Protein AF-A0A1B2JBY9-F1 (afdb_monomer_lite)

Organism: Komagataella pastoris (NCBI:txid4922)

Foldseek 3Di:
DQVVCVVANPVRPDRDDDDVVVVVVVVVVVVVVVVLVVVLVVVCLVVVVDDNPVVVVVLLLLCLVCQLVLEHSLHDFPDDQVVLVVLCVVAPVCSVCCVPPNDHRPTRHDPPLDQSVVSVDDDPPNVVVPGDGDPNVSRPPDDNVVNVVSVPDD

Structure (mmCIF, N/CA/C/O backbone):
data_AF-A0A1B2JBY9-F1
#
_entry.id   AF-A0A1B2JBY9-F1
#
loop_
_atom_site.group_PDB
_atom_site.id
_atom_site.type_symbol
_atom_site.label_atom_id
_atom_site.label_alt_id
_atom_site.label_comp_id
_atom_site.label_asym_id
_atom_site.label_entity_id
_atom_site.label_seq_id
_atom_site.pdbx_PDB_ins_code
_atom_site.Cartn_x
_atom_site.Cartn_y
_atom_site.Cartn_z
_atom_site.occupancy
_atom_site.B_iso_or_equiv
_atom_site.auth_seq_id
_atom_site.auth_comp_id
_atom_site.auth_asym_id
_atom_site.auth_atom_id
_atom_site.pdbx_PDB_model_num
ATOM 1 N N . MET A 1 1 ? 16.313 -6.759 -23.785 1.00 86.62 1 MET A N 1
ATOM 2 C CA . MET A 1 1 ? 17.347 -6.005 -24.533 1.00 86.62 1 MET A CA 1
ATOM 3 C C . MET A 1 1 ? 18.430 -6.914 -25.094 1.00 86.62 1 MET A C 1
ATOM 5 O O . MET A 1 1 ? 18.435 -7.102 -26.295 1.00 86.62 1 MET A O 1
ATOM 9 N N . VAL A 1 2 ? 19.283 -7.544 -24.274 1.00 92.94 2 VAL A N 1
ATOM 10 C CA . VAL A 1 2 ? 20.353 -8.442 -24.776 1.00 92.94 2 VAL A CA 1
ATOM 11 C C . VAL A 1 2 ? 19.809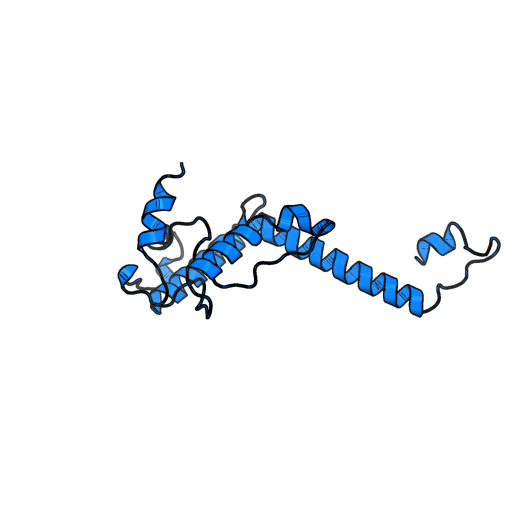 -9.606 -25.610 1.00 92.94 2 VAL A C 1
ATOM 13 O O . VAL A 1 2 ? 20.371 -9.921 -26.650 1.00 92.94 2 VAL A O 1
ATOM 16 N N . LEU A 1 3 ? 18.709 -10.230 -25.170 1.00 92.88 3 LEU A N 1
ATOM 17 C CA . LEU A 1 3 ? 18.065 -11.308 -25.925 1.00 92.88 3 LEU A CA 1
ATOM 18 C C . LEU A 1 3 ? 17.561 -10.826 -27.294 1.00 92.88 3 LEU A C 1
ATOM 20 O O . LEU A 1 3 ? 17.838 -11.474 -28.292 1.00 92.88 3 LEU A O 1
ATOM 24 N N . PHE A 1 4 ? 16.884 -9.675 -27.344 1.00 91.69 4 PHE A N 1
ATOM 25 C CA . PHE A 1 4 ? 16.401 -9.098 -28.603 1.00 91.69 4 PHE A CA 1
ATOM 26 C C . PHE A 1 4 ? 17.551 -8.781 -29.564 1.00 91.69 4 PHE A C 1
ATOM 28 O O . PHE A 1 4 ? 17.486 -9.179 -30.715 1.00 91.69 4 PHE A O 1
ATOM 35 N N . GLU A 1 5 ? 18.650 -8.209 -29.070 1.00 92.31 5 GLU A N 1
ATOM 36 C CA . GLU A 1 5 ? 19.852 -7.933 -29.874 1.00 92.31 5 GLU A CA 1
ATOM 37 C C . GLU A 1 5 ? 20.554 -9.208 -30.386 1.00 92.31 5 GLU A C 1
ATOM 39 O O . GLU A 1 5 ? 21.301 -9.157 -31.358 1.00 92.31 5 GLU A O 1
ATOM 44 N N . LYS A 1 6 ? 20.342 -10.366 -29.740 1.00 90.69 6 LYS A N 1
ATOM 45 C CA . LYS A 1 6 ? 20.824 -11.667 -30.239 1.00 90.69 6 LYS A CA 1
ATOM 46 C C . LYS A 1 6 ? 19.930 -12.249 -31.333 1.00 90.69 6 LYS A C 1
ATOM 48 O O . LYS A 1 6 ? 20.448 -12.943 -32.199 1.00 90.69 6 LYS A O 1
ATOM 53 N N . ILE A 1 7 ? 18.617 -12.027 -31.244 1.00 91.50 7 ILE A N 1
ATOM 54 C CA . ILE A 1 7 ? 17.638 -12.530 -32.218 1.00 91.50 7 ILE A CA 1
ATOM 55 C C . ILE A 1 7 ? 17.720 -11.703 -33.501 1.00 91.50 7 ILE A C 1
ATOM 57 O O . ILE A 1 7 ? 17.823 -12.262 -34.586 1.00 91.50 7 ILE A O 1
ATOM 61 N N . GLU A 1 8 ? 17.721 -10.381 -33.363 1.00 91.25 8 GLU A N 1
ATOM 62 C CA . GLU A 1 8 ? 17.771 -9.440 -34.474 1.00 91.25 8 GLU A CA 1
ATOM 63 C C . GLU A 1 8 ? 18.686 -8.269 -34.086 1.00 91.25 8 GLU A C 1
ATOM 65 O O . GLU A 1 8 ? 18.256 -7.337 -33.399 1.00 91.25 8 GLU A O 1
ATOM 70 N N . PRO A 1 9 ? 19.982 -8.325 -34.453 1.00 91.69 9 PRO A N 1
ATOM 71 C CA . PRO A 1 9 ? 20.914 -7.252 -34.140 1.00 91.69 9 PRO A CA 1
ATOM 72 C C . PRO A 1 9 ? 20.503 -5.958 -34.839 1.00 91.69 9 PRO A C 1
ATOM 74 O O . PRO A 1 9 ? 20.308 -5.943 -36.056 1.00 91.69 9 PRO A O 1
ATOM 77 N N . ALA A 1 10 ? 20.491 -4.834 -34.120 1.00 87.50 10 ALA A N 1
ATOM 78 C CA . ALA A 1 10 ? 20.081 -3.546 -34.693 1.00 87.50 10 ALA A CA 1
ATOM 79 C C . ALA A 1 10 ? 20.960 -3.080 -35.876 1.00 87.50 10 ALA A C 1
ATOM 81 O O . ALA A 1 10 ? 20.565 -2.215 -36.655 1.00 87.50 10 ALA A O 1
ATOM 82 N N . LYS A 1 11 ? 22.176 -3.632 -36.007 1.00 86.25 11 LYS A N 1
ATOM 83 C CA . LYS A 1 11 ? 23.118 -3.365 -37.111 1.00 86.25 11 LYS A CA 1
ATOM 84 C C . LYS A 1 11 ? 23.193 -4.493 -38.153 1.00 86.25 11 LYS A C 1
ATOM 86 O O . LYS A 1 11 ? 24.159 -4.551 -38.910 1.00 86.25 11 LYS A O 1
ATOM 91 N N . GLY A 1 12 ? 22.215 -5.397 -38.175 1.00 76.75 12 GLY A N 1
ATOM 92 C CA . GLY A 1 12 ? 21.982 -6.381 -39.238 1.00 76.75 12 GLY A CA 1
ATOM 93 C C . GLY A 1 12 ? 22.884 -7.618 -39.244 1.00 76.75 12 GLY A C 1
ATOM 94 O O . GLY A 1 12 ? 22.421 -8.686 -39.620 1.00 76.75 12 GLY A O 1
ATOM 95 N N . ASN A 1 13 ? 24.147 -7.515 -38.817 1.00 76.06 13 ASN A N 1
ATOM 96 C CA . ASN A 1 13 ? 25.127 -8.559 -39.160 1.00 76.06 13 ASN A CA 1
ATOM 97 C C . ASN A 1 13 ? 25.772 -9.260 -37.952 1.00 76.06 13 ASN A C 1
ATOM 99 O O . ASN A 1 13 ? 26.185 -10.410 -38.065 1.00 76.06 13 ASN A O 1
ATOM 103 N N . THR A 1 14 ? 25.891 -8.593 -36.798 1.00 85.19 14 THR A N 1
ATOM 104 C CA . THR A 1 14 ? 26.610 -9.135 -35.628 1.00 85.19 14 THR A CA 1
ATOM 105 C C . THR A 1 14 ? 26.035 -8.615 -34.318 1.00 85.19 14 THR A C 1
ATOM 107 O O . THR A 1 14 ? 25.831 -7.407 -34.183 1.00 85.19 14 THR A O 1
ATOM 110 N N . PHE A 1 15 ? 25.876 -9.501 -33.331 1.00 89.31 15 PHE A N 1
ATOM 111 C CA . PHE A 1 15 ? 25.543 -9.117 -31.959 1.00 89.31 15 PHE A CA 1
ATOM 112 C C . PHE A 1 15 ? 26.550 -8.094 -31.423 1.00 89.31 15 PHE A C 1
ATOM 114 O O . PHE A 1 15 ? 27.761 -8.331 -31.432 1.00 89.31 15 PHE A O 1
ATOM 121 N N . LYS A 1 16 ? 26.044 -6.986 -30.881 1.00 89.25 16 LYS A N 1
ATOM 122 C CA . LYS A 1 16 ? 26.837 -6.050 -30.087 1.00 89.25 16 LYS A CA 1
ATOM 123 C C . LYS A 1 16 ? 26.158 -5.848 -28.744 1.00 89.25 16 LYS A C 1
ATOM 125 O O . LYS A 1 16 ? 24.971 -5.563 -28.690 1.00 89.25 16 LYS A O 1
ATOM 130 N N . MET A 1 17 ? 26.913 -5.950 -27.650 1.00 90.19 17 MET A N 1
ATOM 131 C CA . MET A 1 17 ? 26.361 -5.683 -26.321 1.00 90.19 17 MET A CA 1
ATOM 132 C C . MET A 1 17 ? 25.702 -4.290 -26.298 1.00 90.19 17 MET A C 1
ATOM 134 O O . MET A 1 17 ? 26.368 -3.315 -26.674 1.00 90.19 17 MET A O 1
ATOM 138 N N . PRO A 1 18 ? 24.428 -4.172 -25.867 1.00 91.62 18 PRO A N 1
ATOM 139 C CA . PRO A 1 18 ? 23.776 -2.879 -25.742 1.00 91.62 18 PRO A CA 1
ATOM 140 C C . PRO A 1 18 ? 24.607 -1.938 -24.863 1.00 91.62 18 PRO A C 1
ATOM 142 O O . PRO A 1 18 ? 25.180 -2.382 -23.860 1.00 91.62 18 PRO A O 1
ATOM 145 N N . PRO A 1 19 ? 24.695 -0.643 -25.208 1.00 93.62 19 PRO A N 1
ATOM 146 C CA . PRO A 1 19 ? 25.505 0.289 -24.443 1.00 93.62 19 PRO A CA 1
ATOM 147 C C . PRO A 1 19 ? 25.002 0.378 -22.992 1.00 93.62 19 PRO A C 1
ATOM 149 O O . PRO A 1 19 ? 23.795 0.253 -22.746 1.00 93.62 19 PRO A O 1
ATOM 152 N N . PRO A 1 20 ? 25.891 0.643 -22.016 1.00 94.69 20 PRO A N 1
ATOM 153 C CA . PRO A 1 20 ? 25.519 0.692 -20.603 1.00 94.69 20 PRO A CA 1
ATOM 154 C C . PRO A 1 20 ? 24.365 1.651 -20.289 1.00 94.69 20 PRO A C 1
ATOM 156 O O . PRO A 1 20 ? 23.585 1.383 -19.383 1.00 94.69 20 PRO A O 1
ATOM 159 N N . SER A 1 21 ? 24.221 2.747 -21.041 1.00 95.88 21 SER A N 1
ATOM 160 C CA . SER A 1 21 ? 23.103 3.689 -20.904 1.00 95.88 21 SER A CA 1
ATOM 161 C C . SER A 1 21 ? 21.743 3.019 -21.122 1.00 95.88 21 SER A C 1
ATOM 163 O O . SER A 1 21 ? 20.845 3.173 -20.298 1.00 95.88 21 SER A O 1
ATOM 165 N N . ILE A 1 22 ? 21.610 2.215 -22.178 1.00 93.94 22 ILE A N 1
ATOM 166 C CA . ILE A 1 22 ? 20.380 1.478 -22.493 1.00 93.94 22 ILE A CA 1
ATOM 167 C C . ILE A 1 22 ? 20.122 0.388 -21.455 1.00 93.94 22 ILE A C 1
ATOM 169 O O . ILE A 1 22 ? 18.982 0.193 -21.044 1.00 93.94 22 ILE A O 1
ATOM 173 N N . MET A 1 23 ? 21.172 -0.284 -20.978 1.00 95.25 23 MET A N 1
ATOM 174 C CA . MET A 1 23 ? 21.035 -1.270 -19.905 1.00 95.25 23 MET A CA 1
ATOM 175 C C . MET A 1 23 ? 20.552 -0.629 -18.600 1.00 95.25 23 MET A C 1
ATOM 177 O O . MET A 1 23 ? 19.662 -1.178 -17.962 1.00 95.25 23 MET A O 1
ATOM 181 N N . ARG A 1 24 ? 21.064 0.553 -18.231 1.00 96.12 24 ARG A N 1
ATOM 182 C CA . ARG A 1 24 ? 20.587 1.304 -17.056 1.00 96.12 24 ARG A CA 1
ATOM 183 C C . ARG A 1 24 ? 19.114 1.679 -17.192 1.00 96.12 24 ARG A C 1
ATOM 185 O O . ARG A 1 24 ? 18.355 1.432 -16.265 1.00 96.12 24 ARG A O 1
ATOM 192 N N . ILE A 1 25 ? 18.702 2.203 -18.348 1.00 96.94 25 ILE A N 1
ATOM 193 C CA . ILE A 1 25 ? 17.293 2.533 -18.616 1.00 96.94 25 ILE A CA 1
ATOM 194 C C . ILE A 1 25 ? 16.414 1.281 -18.507 1.00 96.94 25 ILE A C 1
ATOM 196 O O . ILE A 1 25 ? 15.390 1.312 -17.830 1.00 96.94 25 ILE A O 1
ATOM 200 N N . ALA A 1 26 ? 16.827 0.168 -19.118 1.00 96.56 26 ALA A N 1
ATOM 201 C CA . ALA A 1 26 ? 16.088 -1.089 -19.054 1.00 96.56 26 ALA A CA 1
ATOM 202 C C . ALA A 1 26 ? 15.943 -1.600 -17.612 1.00 96.56 26 ALA A C 1
ATOM 204 O O . ALA A 1 26 ? 14.854 -2.018 -17.222 1.00 96.56 26 ALA A O 1
ATOM 205 N N . THR A 1 27 ? 17.005 -1.521 -16.806 1.00 96.81 27 THR A N 1
ATOM 206 C CA . THR A 1 27 ? 16.957 -1.871 -15.380 1.00 96.81 27 THR A CA 1
ATOM 207 C C . THR A 1 27 ? 16.003 -0.962 -14.613 1.00 96.81 27 THR A C 1
ATOM 209 O O . THR A 1 27 ? 15.192 -1.460 -13.839 1.00 96.81 27 THR A O 1
ATOM 212 N N . THR A 1 28 ? 16.049 0.352 -14.846 1.00 97.38 28 THR A N 1
ATOM 213 C CA . THR A 1 28 ? 15.147 1.312 -14.195 1.00 97.38 28 THR A CA 1
ATOM 214 C C . THR A 1 28 ? 13.684 1.021 -14.528 1.00 97.38 28 THR A C 1
ATOM 216 O O . THR A 1 28 ? 12.853 0.954 -13.627 1.00 97.38 28 THR A O 1
ATOM 219 N N . ILE A 1 29 ? 13.361 0.779 -15.801 1.00 96.81 29 ILE A N 1
ATOM 220 C CA . ILE A 1 29 ? 11.999 0.417 -16.221 1.00 96.81 29 ILE A CA 1
ATOM 221 C C . ILE A 1 29 ? 11.574 -0.912 -15.583 1.00 96.81 29 ILE A C 1
ATOM 223 O O . ILE A 1 29 ? 10.466 -1.014 -15.060 1.00 96.81 29 ILE A O 1
ATOM 227 N N . GLY A 1 30 ? 12.459 -1.914 -15.570 1.00 96.81 30 GLY A N 1
ATOM 228 C CA . GLY A 1 30 ? 12.198 -3.202 -14.925 1.00 96.81 30 GLY A CA 1
ATOM 229 C C . GLY A 1 30 ? 11.935 -3.073 -13.424 1.00 96.81 30 GLY A C 1
ATOM 230 O O . GLY A 1 30 ? 11.033 -3.726 -12.905 1.00 96.81 30 GLY A O 1
ATOM 231 N N . PHE A 1 31 ? 12.661 -2.187 -12.737 1.00 97.62 31 PHE A N 1
ATOM 232 C CA . PHE A 1 31 ? 12.440 -1.889 -11.325 1.00 97.62 31 PHE A CA 1
ATOM 233 C C . PHE A 1 31 ? 11.042 -1.310 -11.078 1.00 97.62 31 PHE A C 1
ATOM 235 O O . PHE A 1 31 ? 10.308 -1.836 -10.243 1.00 97.62 31 PHE A O 1
ATOM 242 N N . PHE A 1 32 ? 10.636 -0.280 -11.829 1.00 96.19 32 PHE A N 1
ATOM 243 C CA . PHE A 1 32 ? 9.299 0.306 -11.681 1.00 96.19 32 PHE A CA 1
ATOM 244 C C . PHE A 1 32 ? 8.185 -0.677 -12.055 1.00 96.19 32 PHE A C 1
ATOM 246 O O . PHE A 1 32 ? 7.188 -0.763 -11.342 1.00 96.19 32 PHE A O 1
ATOM 253 N N . GLY A 1 33 ? 8.372 -1.478 -13.109 1.00 95.50 33 GLY A N 1
ATOM 254 C CA . GLY A 1 33 ? 7.431 -2.538 -13.476 1.00 95.50 33 GLY A CA 1
ATOM 255 C C . GLY A 1 33 ? 7.280 -3.594 -12.375 1.00 95.50 33 GLY A C 1
ATOM 256 O O . GLY A 1 33 ? 6.162 -3.973 -12.027 1.00 95.50 33 GLY A O 1
ATOM 257 N N . GLY A 1 34 ? 8.392 -4.016 -11.769 1.00 96.50 34 GLY A N 1
ATOM 258 C CA . GLY A 1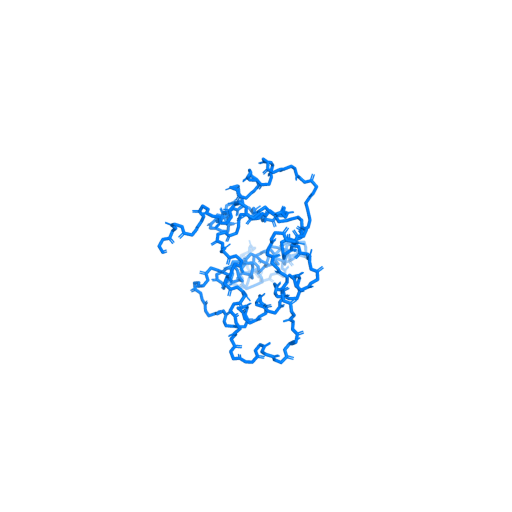 34 ? 8.390 -4.925 -10.623 1.00 96.50 34 GLY A CA 1
ATOM 259 C C . GLY A 1 34 ? 7.714 -4.321 -9.391 1.00 96.50 34 GLY A C 1
ATOM 260 O O . GLY A 1 34 ? 6.912 -4.992 -8.744 1.00 96.50 34 GLY A O 1
ATOM 261 N N . PHE A 1 35 ? 7.973 -3.044 -9.099 1.00 96.25 35 PHE A N 1
ATOM 262 C CA . PHE A 1 35 ? 7.308 -2.322 -8.016 1.00 96.25 35 PHE A CA 1
ATOM 263 C C . PHE A 1 35 ? 5.791 -2.240 -8.234 1.00 96.25 35 PHE A C 1
ATOM 265 O O . PHE A 1 35 ? 5.034 -2.564 -7.322 1.00 96.25 35 PHE A O 1
ATOM 272 N N . TYR A 1 36 ? 5.327 -1.890 -9.438 1.00 95.62 36 TYR A N 1
ATOM 273 C CA . TYR A 1 36 ? 3.894 -1.863 -9.751 1.00 95.62 36 TYR A CA 1
ATOM 274 C C . TYR A 1 36 ? 3.267 -3.247 -9.616 1.00 95.62 36 TYR A C 1
ATOM 276 O O . TYR A 1 36 ? 2.213 -3.383 -8.997 1.00 95.62 36 TYR A O 1
ATOM 284 N N . TYR A 1 37 ? 3.928 -4.292 -10.114 1.00 95.44 37 TYR A N 1
ATOM 285 C CA . TYR A 1 37 ? 3.451 -5.660 -9.936 1.00 95.44 37 TYR A CA 1
ATOM 286 C C . TYR A 1 37 ? 3.340 -6.043 -8.452 1.00 95.44 37 TYR A C 1
ATOM 288 O O . TYR A 1 37 ? 2.313 -6.578 -8.031 1.00 95.44 37 TYR A O 1
ATOM 296 N N . ALA A 1 38 ? 4.345 -5.715 -7.638 1.00 96.81 38 ALA A N 1
ATOM 297 C CA . ALA A 1 38 ? 4.326 -5.980 -6.203 1.00 96.81 38 ALA A CA 1
ATOM 298 C C . ALA A 1 38 ? 3.217 -5.196 -5.480 1.00 96.81 38 ALA A C 1
ATOM 300 O O . ALA A 1 38 ? 2.479 -5.780 -4.685 1.00 96.81 38 ALA A O 1
ATOM 301 N N . TYR A 1 39 ? 3.055 -3.907 -5.793 1.00 96.31 39 TYR A N 1
ATOM 302 C CA . TYR A 1 39 ? 2.014 -3.050 -5.223 1.00 96.31 39 TYR A CA 1
ATOM 303 C C . TYR A 1 39 ? 0.612 -3.571 -5.584 1.00 96.31 39 TYR A C 1
ATOM 305 O O . TYR A 1 39 ? -0.182 -3.847 -4.687 1.00 96.31 39 TYR A O 1
ATOM 313 N N . THR A 1 40 ? 0.351 -3.861 -6.869 1.00 95.19 40 THR A N 1
ATOM 314 C CA . THR A 1 40 ? -0.930 -4.435 -7.336 1.00 95.19 40 THR A CA 1
ATOM 315 C C . THR A 1 40 ? -1.251 -5.769 -6.661 1.00 95.19 40 THR A C 1
ATOM 317 O O . THR A 1 40 ? -2.375 -5.987 -6.209 1.00 95.19 40 THR A O 1
ATOM 320 N N . SER A 1 41 ? -0.264 -6.662 -6.565 1.00 95.00 41 SER A N 1
ATOM 321 C CA . SER A 1 41 ? -0.434 -7.995 -5.989 1.00 95.00 41 SER A CA 1
ATOM 322 C C . SER A 1 41 ? -0.688 -7.922 -4.488 1.00 95.00 41 SER A C 1
ATOM 324 O O . SER A 1 41 ? -1.486 -8.690 -3.960 1.00 95.00 41 SER A O 1
ATOM 326 N N . SER A 1 42 ? -0.058 -6.970 -3.797 1.00 96.50 42 SER A N 1
ATOM 327 C CA . SER A 1 42 ? -0.308 -6.755 -2.376 1.00 96.50 42 SER A CA 1
ATOM 328 C C . SER A 1 42 ? -1.688 -6.150 -2.121 1.00 96.50 42 SER A C 1
ATOM 330 O O . SER A 1 42 ? -2.394 -6.632 -1.241 1.00 96.50 42 SER A O 1
ATOM 332 N N . THR A 1 43 ? -2.112 -5.158 -2.909 1.00 95.56 43 THR A N 1
ATOM 333 C CA . THR A 1 43 ? -3.441 -4.530 -2.789 1.00 95.56 43 THR A CA 1
ATOM 334 C C . THR A 1 43 ? -4.577 -5.538 -2.990 1.00 95.56 43 THR A C 1
ATOM 336 O O . THR A 1 43 ? -5.561 -5.499 -2.257 1.00 95.56 43 THR A O 1
ATOM 339 N N . LYS A 1 44 ? -4.419 -6.518 -3.893 1.00 95.75 44 LYS A N 1
ATOM 340 C CA . LYS A 1 44 ? -5.396 -7.614 -4.061 1.00 95.75 44 LYS A CA 1
ATOM 341 C C . LYS A 1 44 ? -5.646 -8.398 -2.768 1.00 95.75 44 LYS A C 1
ATOM 343 O O . LYS A 1 44 ? -6.785 -8.783 -2.519 1.00 95.75 44 LYS A O 1
ATOM 348 N N . ARG A 1 45 ? -4.621 -8.587 -1.927 1.00 96.75 45 ARG A N 1
ATOM 349 C CA . ARG A 1 45 ? -4.773 -9.235 -0.612 1.00 96.75 45 ARG A CA 1
ATOM 350 C C . ARG A 1 45 ? -5.569 -8.367 0.357 1.00 96.75 45 ARG A C 1
ATOM 352 O O . ARG A 1 45 ? -6.430 -8.888 1.057 1.00 96.75 45 ARG A O 1
ATOM 359 N N . PHE A 1 46 ? -5.355 -7.051 0.354 1.00 94.19 46 PHE A N 1
ATOM 360 C CA . PHE A 1 46 ? -6.153 -6.124 1.167 1.00 94.19 46 PHE A CA 1
ATOM 361 C C . PHE A 1 46 ? -7.632 -6.098 0.754 1.00 94.19 46 PHE A C 1
ATOM 363 O O . PHE A 1 46 ? -8.497 -5.985 1.614 1.00 94.19 46 PHE A O 1
ATOM 370 N N . TRP A 1 47 ? -7.937 -6.269 -0.536 1.00 92.25 47 TRP A N 1
ATOM 371 C CA . TRP A 1 47 ? -9.317 -6.392 -1.033 1.00 92.25 47 TRP A CA 1
ATOM 372 C C . TRP A 1 47 ? -9.933 -7.785 -0.862 1.00 92.25 47 TRP A C 1
ATOM 374 O O . TRP A 1 47 ? -11.104 -7.973 -1.177 1.00 92.25 47 TRP A O 1
ATOM 384 N N . GLY A 1 48 ? -9.158 -8.779 -0.418 1.00 94.44 48 GLY A N 1
ATOM 385 C CA . GLY A 1 48 ? -9.614 -10.170 -0.361 1.00 94.44 48 GLY A CA 1
ATOM 386 C C . GLY A 1 48 ? -9.826 -10.815 -1.737 1.00 94.44 48 GLY A C 1
ATOM 387 O O . GLY A 1 48 ? -10.512 -11.824 -1.842 1.00 94.44 48 GLY A O 1
ATOM 388 N N . TYR A 1 49 ? -9.241 -10.260 -2.804 1.00 95.25 49 TYR A N 1
ATOM 389 C CA . TYR A 1 49 ? -9.289 -10.843 -4.156 1.00 95.25 49 TYR A CA 1
ATOM 390 C C . TYR A 1 49 ? -8.328 -12.025 -4.328 1.00 95.25 49 TYR A C 1
ATOM 392 O O . TYR A 1 49 ? -8.402 -12.765 -5.307 1.00 95.25 49 TYR A O 1
ATOM 400 N N . SER A 1 50 ? -7.395 -12.187 -3.397 1.00 96.81 50 SER A N 1
ATOM 401 C CA . SER A 1 50 ? -6.471 -13.312 -3.305 1.00 96.81 50 SER A CA 1
ATOM 402 C C . SER A 1 50 ? -6.343 -13.740 -1.846 1.00 96.81 50 SER A C 1
ATOM 404 O O . SER A 1 50 ? -6.747 -12.995 -0.954 1.00 96.81 50 SER A O 1
ATOM 406 N N . GLU A 1 51 ? -5.737 -14.905 -1.606 1.00 97.50 51 GLU A N 1
ATOM 407 C CA . GLU A 1 51 ? -5.420 -15.384 -0.254 1.00 97.50 51 GLU A CA 1
ATOM 408 C C . GLU A 1 51 ? -4.706 -14.296 0.565 1.00 97.50 51 GLU A C 1
ATOM 410 O O . GLU A 1 51 ? -3.800 -13.622 0.063 1.00 97.50 51 GLU A O 1
ATOM 415 N N . ASN A 1 52 ? -5.189 -14.076 1.789 1.00 97.62 52 ASN A N 1
ATOM 416 C CA . ASN A 1 52 ? -4.773 -12.973 2.650 1.00 97.62 52 ASN A CA 1
ATOM 417 C C . ASN A 1 52 ? -4.835 -13.311 4.152 1.00 97.62 52 ASN A C 1
ATOM 419 O O . ASN A 1 52 ? -4.908 -12.402 4.979 1.00 97.62 52 ASN A O 1
ATOM 423 N N . ALA A 1 53 ? -4.823 -14.590 4.542 1.00 96.88 53 ALA A N 1
ATOM 424 C CA . ALA A 1 53 ? -4.967 -14.997 5.942 1.00 96.88 53 ALA A CA 1
ATOM 425 C C . ALA A 1 53 ? -3.841 -14.422 6.813 1.00 96.88 53 ALA A C 1
ATOM 427 O O . ALA A 1 53 ? -4.076 -13.973 7.937 1.00 96.88 53 ALA A O 1
ATOM 428 N N . ARG A 1 54 ? -2.622 -14.361 6.263 1.00 96.88 54 ARG A N 1
ATOM 429 C CA . ARG A 1 54 ? -1.472 -13.730 6.918 1.00 96.88 54 ARG A CA 1
ATOM 430 C C . ARG A 1 54 ? -1.698 -12.235 7.150 1.00 96.88 54 ARG A C 1
ATOM 432 O O . ARG A 1 54 ? -1.418 -11.737 8.238 1.00 96.88 54 ARG A O 1
ATOM 439 N N . GLU A 1 55 ? -2.175 -11.517 6.136 1.00 97.25 55 GLU A N 1
ATOM 440 C CA . GLU A 1 55 ? -2.468 -10.085 6.211 1.00 97.25 55 GLU A CA 1
ATOM 441 C C . GLU A 1 55 ? -3.609 -9.805 7.192 1.00 97.25 55 GLU A C 1
ATOM 443 O O . GLU A 1 55 ? -3.489 -8.879 7.983 1.00 97.25 55 GLU A O 1
ATOM 448 N N . VAL A 1 56 ? -4.654 -10.637 7.217 1.00 96.00 56 VAL A N 1
ATOM 449 C CA . VAL A 1 56 ? -5.767 -10.529 8.173 1.00 96.00 56 VAL A CA 1
ATOM 450 C C . VAL A 1 56 ? -5.292 -10.742 9.612 1.00 96.00 56 VAL A C 1
ATOM 452 O O . VAL A 1 56 ? -5.670 -9.976 10.495 1.00 96.00 56 VAL A O 1
ATOM 455 N N . ALA A 1 57 ? -4.455 -11.751 9.870 1.00 96.06 57 ALA A N 1
ATOM 456 C CA . ALA A 1 57 ? -3.907 -11.990 11.206 1.00 96.06 57 ALA A CA 1
ATOM 457 C C . ALA A 1 57 ? -3.033 -10.816 11.677 1.00 96.06 57 ALA A C 1
ATOM 459 O O . ALA A 1 57 ? -3.150 -10.361 12.817 1.00 96.06 57 ALA A O 1
ATOM 460 N N . LYS A 1 58 ? -2.191 -10.292 10.778 1.00 97.06 58 LYS A N 1
ATOM 461 C CA . LYS A 1 58 ? -1.339 -9.135 11.054 1.00 97.06 58 LYS A CA 1
ATOM 462 C C . LYS A 1 58 ? -2.160 -7.864 11.303 1.00 97.06 58 LYS A C 1
ATOM 464 O O . LYS A 1 58 ? -1.915 -7.188 12.295 1.00 97.06 58 LYS A O 1
ATOM 469 N N . ASP A 1 59 ? -3.143 -7.581 10.451 1.00 96.75 59 ASP A N 1
ATOM 470 C CA . ASP A 1 59 ? -4.069 -6.452 10.587 1.00 96.75 59 ASP A CA 1
ATOM 471 C C . ASP A 1 59 ? -4.799 -6.495 11.932 1.00 96.75 59 ASP A C 1
ATOM 473 O O . ASP A 1 59 ? -4.794 -5.519 12.676 1.00 96.75 59 ASP A O 1
ATOM 477 N N . ARG A 1 60 ? -5.345 -7.656 12.314 1.00 96.75 60 ARG A N 1
ATOM 478 C CA . ARG A 1 60 ? -6.029 -7.805 13.605 1.00 96.75 60 ARG A CA 1
ATOM 479 C C . ARG A 1 60 ? -5.103 -7.547 14.788 1.00 96.75 60 ARG A C 1
ATOM 481 O O . ARG A 1 60 ? -5.516 -6.860 15.719 1.00 96.75 60 ARG A O 1
ATOM 488 N N . TYR A 1 61 ? -3.863 -8.031 14.747 1.00 97.38 61 TYR A N 1
ATOM 489 C CA . TYR A 1 61 ? -2.884 -7.739 15.792 1.00 97.38 61 TYR A CA 1
ATOM 490 C C . TYR A 1 61 ? -2.542 -6.243 15.862 1.00 97.38 61 TYR A C 1
ATOM 492 O O . TYR A 1 61 ? -2.614 -5.646 16.936 1.00 97.38 61 TYR A O 1
ATOM 500 N N . GLU A 1 62 ? -2.197 -5.623 14.730 1.00 97.12 62 GLU A N 1
ATOM 501 C CA . GLU A 1 62 ? -1.771 -4.218 14.666 1.00 97.12 62 GLU A CA 1
ATOM 502 C C . GLU A 1 62 ? -2.901 -3.257 15.057 1.00 97.12 62 GLU A C 1
ATOM 504 O O . GLU A 1 62 ? -2.678 -2.343 15.854 1.00 97.12 62 GLU A O 1
ATOM 509 N N . VAL A 1 63 ? -4.127 -3.509 14.589 1.00 96.06 63 VAL A N 1
ATOM 510 C CA . VAL A 1 63 ? -5.302 -2.705 14.939 1.00 96.06 63 VAL A CA 1
ATOM 511 C C . VAL A 1 63 ? -5.635 -2.841 16.421 1.00 96.06 63 VAL A C 1
ATOM 513 O O . VAL A 1 63 ? -5.790 -1.829 17.102 1.00 96.06 63 VAL A O 1
ATOM 516 N N . LYS A 1 64 ? -5.711 -4.066 16.961 1.00 97.00 64 LYS A N 1
ATOM 517 C CA . LYS A 1 64 ? -6.002 -4.261 18.392 1.00 97.00 64 LYS A CA 1
ATOM 518 C C . LYS A 1 64 ? -4.929 -3.642 19.277 1.00 97.00 64 LYS A C 1
ATOM 520 O O . LYS A 1 64 ? -5.268 -3.015 20.278 1.00 97.00 64 LYS A O 1
ATOM 525 N N . LYS A 1 65 ? -3.659 -3.759 18.890 1.00 97.12 65 LYS A N 1
ATOM 526 C CA . LYS A 1 65 ? -2.557 -3.108 19.593 1.00 97.12 65 LYS A CA 1
ATOM 527 C C . L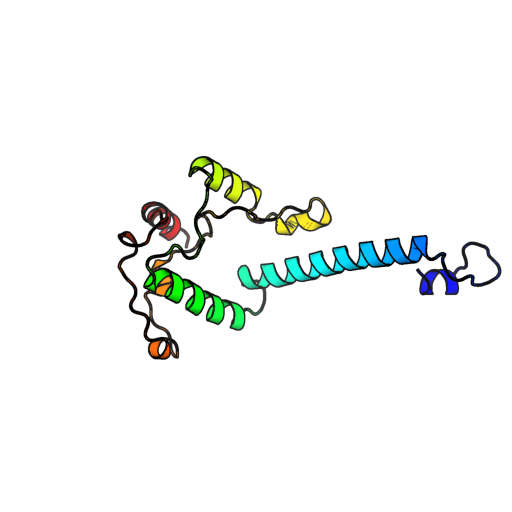YS A 1 65 ? -2.753 -1.588 19.631 1.00 97.12 65 LYS A C 1
ATOM 529 O O . LYS A 1 65 ? -2.784 -1.023 20.721 1.00 97.12 65 LYS A O 1
ATOM 534 N N . ALA A 1 66 ? -2.968 -0.945 18.481 1.00 95.81 66 ALA A N 1
ATOM 535 C CA . ALA A 1 66 ? -3.191 0.502 18.407 1.00 95.81 66 ALA A CA 1
ATOM 536 C C . ALA A 1 66 ? -4.401 0.950 19.249 1.00 95.81 66 ALA A C 1
ATOM 538 O O . ALA A 1 66 ? -4.304 1.886 20.044 1.00 95.81 66 ALA A O 1
ATOM 539 N N . LEU A 1 67 ? -5.518 0.222 19.152 1.00 95.38 67 LEU A N 1
ATOM 540 C CA . LEU A 1 67 ? -6.720 0.493 19.939 1.00 95.38 67 LEU A CA 1
ATOM 541 C C . LEU A 1 67 ? -6.470 0.337 21.447 1.00 95.38 67 LEU A C 1
ATOM 543 O O . LEU A 1 67 ? -6.912 1.187 22.221 1.00 95.38 67 LEU A O 1
ATOM 547 N N . SER A 1 68 ? -5.728 -0.691 21.875 1.00 95.75 68 SER A N 1
ATOM 548 C CA . SER A 1 68 ? -5.355 -0.890 23.287 1.00 95.75 68 SER A CA 1
ATOM 549 C C . SER A 1 68 ? -4.520 0.272 23.843 1.00 95.75 68 SER A C 1
ATOM 551 O O . SER A 1 68 ? -4.646 0.640 25.010 1.00 95.75 68 SER A O 1
ATOM 553 N N . GLU A 1 69 ? -3.743 0.923 22.976 1.00 95.12 69 GLU A N 1
ATOM 554 C CA . GLU A 1 69 ? -2.932 2.104 23.279 1.00 95.12 69 GLU A CA 1
ATOM 555 C C . GLU A 1 69 ? -3.721 3.427 23.140 1.00 95.12 69 GLU A C 1
ATOM 557 O O . GLU A 1 69 ? -3.151 4.509 23.295 1.00 95.12 69 GLU A O 1
ATOM 562 N N . LYS A 1 70 ? -5.040 3.367 22.886 1.00 94.69 70 LYS A N 1
ATOM 563 C CA . LYS A 1 70 ? -5.926 4.521 22.621 1.00 94.69 70 LYS A CA 1
ATOM 564 C C . LYS A 1 70 ? -5.496 5.356 21.408 1.00 94.69 70 LYS A C 1
ATOM 566 O O . LYS A 1 70 ? -5.740 6.566 21.373 1.00 94.69 70 LYS A O 1
ATOM 571 N N . GLN A 1 71 ? -4.878 4.722 20.415 1.00 93.25 71 GLN A N 1
ATOM 572 C CA . GLN A 1 71 ? -4.442 5.351 19.170 1.00 93.25 71 GLN A CA 1
ATOM 573 C C . GLN A 1 71 ? -5.292 4.884 17.986 1.00 93.25 71 GLN A C 1
ATOM 575 O O . GLN A 1 71 ? -5.692 3.721 17.908 1.00 93.25 71 GLN A O 1
ATOM 580 N N . SER A 1 72 ? -5.553 5.796 17.049 1.00 92.06 72 SER A N 1
ATOM 581 C CA . SER A 1 72 ? -6.169 5.447 15.771 1.00 92.06 72 SER A CA 1
ATOM 582 C C . SER A 1 72 ? -5.280 4.451 15.011 1.00 92.06 72 SER A C 1
ATOM 584 O O . SER A 1 72 ? -4.099 4.744 14.798 1.00 92.06 72 SER A O 1
ATOM 586 N N . PRO A 1 73 ? -5.820 3.311 14.536 1.00 93.75 73 PRO A N 1
ATOM 587 C CA . PRO A 1 73 ? -5.058 2.368 13.717 1.00 93.75 73 PRO A CA 1
ATOM 588 C C . PRO A 1 73 ? -4.657 2.949 12.352 1.00 93.75 73 PRO A C 1
ATOM 590 O O . PRO A 1 73 ? -3.778 2.406 11.691 1.00 93.75 73 PRO A O 1
ATOM 593 N N . TYR A 1 74 ? -5.270 4.062 11.934 1.00 92.06 74 TYR A N 1
ATOM 594 C CA . TYR A 1 74 ? -4.984 4.739 10.665 1.00 92.06 74 TYR A CA 1
ATOM 595 C C . TYR A 1 74 ? -3.965 5.878 10.806 1.00 92.06 74 TYR A C 1
ATOM 597 O O . TYR A 1 74 ? -3.668 6.565 9.831 1.00 92.06 74 TYR A O 1
ATOM 605 N N . GLY A 1 75 ? -3.425 6.087 12.011 1.00 90.75 75 GLY A N 1
ATOM 606 C CA . GLY A 1 75 ? -2.491 7.168 12.312 1.00 90.75 75 GLY A CA 1
ATOM 607 C C . GLY A 1 75 ? -3.157 8.540 12.451 1.00 90.75 75 GLY A C 1
ATOM 608 O O . GLY A 1 75 ? -4.374 8.691 12.342 1.00 90.75 75 GLY A O 1
ATOM 609 N N . SER A 1 76 ? -2.333 9.555 12.712 1.00 89.69 76 SER A N 1
ATOM 610 C CA . SER A 1 76 ? -2.752 10.956 12.788 1.00 89.69 76 SER A CA 1
ATOM 611 C C . SER A 1 76 ? -2.523 11.666 11.453 1.00 89.69 76 SER A C 1
ATOM 613 O O . SER A 1 76 ? -1.643 11.296 10.671 1.00 89.69 76 SER A O 1
ATOM 615 N N . SER A 1 77 ? -3.330 12.687 11.173 1.00 90.38 77 SER A N 1
ATOM 616 C CA . SER A 1 77 ? -3.278 13.442 9.922 1.00 90.38 77 SER A CA 1
ATOM 617 C C . SER A 1 77 ? -3.209 14.933 10.212 1.00 90.38 77 SER A C 1
ATOM 619 O O . SER A 1 77 ? -3.919 15.436 11.078 1.00 90.38 77 SER A O 1
ATOM 621 N N . LEU A 1 78 ? -2.366 15.647 9.466 1.00 92.06 78 LEU A N 1
ATOM 622 C CA . LEU A 1 78 ? -2.334 17.115 9.474 1.00 92.06 78 LEU A CA 1
ATOM 623 C C . LEU A 1 78 ? -3.453 17.722 8.612 1.00 92.06 78 LEU A C 1
ATOM 625 O O . LEU A 1 78 ? -3.660 18.933 8.625 1.00 92.06 78 LEU A O 1
ATOM 629 N N . LEU A 1 79 ? -4.145 16.887 7.833 1.00 92.19 79 LEU A N 1
ATOM 630 C CA . LEU A 1 79 ? -5.232 17.300 6.959 1.00 92.19 79 LEU A CA 1
ATOM 631 C C . LEU A 1 79 ? -6.516 17.490 7.761 1.00 92.19 79 LEU A C 1
ATOM 633 O O . LEU A 1 79 ? -6.829 16.703 8.655 1.00 92.19 79 LEU A O 1
ATOM 637 N N . ASN A 1 80 ? -7.310 18.491 7.390 1.00 91.56 80 ASN A N 1
ATOM 638 C CA . ASN A 1 80 ? -8.656 18.622 7.943 1.00 91.56 80 ASN A CA 1
ATOM 639 C C . ASN A 1 80 ? -9.583 17.495 7.420 1.00 91.56 80 ASN A C 1
ATOM 641 O O . ASN A 1 80 ? -9.270 16.876 6.398 1.00 91.56 80 ASN A O 1
ATOM 645 N N . PRO A 1 81 ? -10.732 17.224 8.071 1.00 88.94 81 PRO A N 1
ATOM 646 C CA . PRO A 1 81 ? -11.617 16.122 7.679 1.00 88.94 81 PRO A CA 1
ATOM 647 C C . PRO A 1 81 ? -12.072 16.168 6.212 1.00 88.94 81 PRO A C 1
ATOM 649 O O . PRO A 1 81 ? -12.116 15.140 5.543 1.00 88.94 81 PRO A O 1
ATOM 652 N N . TYR A 1 82 ? -12.328 17.364 5.671 1.00 90.19 82 TYR A N 1
ATOM 653 C CA . TYR A 1 82 ? -12.696 17.535 4.263 1.00 90.19 82 TYR A CA 1
ATOM 654 C C . TYR A 1 82 ? -11.561 17.122 3.312 1.00 90.19 82 TYR A C 1
ATOM 656 O O . TYR A 1 82 ? -11.784 16.424 2.327 1.00 90.19 82 TYR A O 1
ATOM 664 N N . GLN A 1 83 ? -10.323 17.517 3.607 1.00 93.75 83 GLN A N 1
ATOM 665 C CA . GLN A 1 83 ? -9.150 17.133 2.820 1.00 93.75 83 GLN A CA 1
ATOM 666 C C . GLN A 1 83 ? -8.872 15.631 2.901 1.00 93.75 83 GLN A C 1
ATOM 668 O O . GLN A 1 83 ? -8.481 15.034 1.898 1.00 93.75 83 GLN A O 1
ATOM 673 N N . GLN A 1 84 ? -9.087 15.022 4.068 1.00 92.69 84 GLN A N 1
ATOM 674 C CA . GLN A 1 84 ? -8.985 13.573 4.236 1.00 92.69 84 GLN A CA 1
ATOM 675 C C . GLN A 1 84 ? -10.025 12.842 3.379 1.00 92.69 84 GLN A C 1
ATOM 677 O O . GLN A 1 84 ? -9.665 11.904 2.675 1.00 92.69 84 GLN A O 1
ATOM 682 N N . ASP A 1 85 ? -11.277 13.307 3.361 1.00 91.00 85 ASP A N 1
ATOM 683 C CA . ASP A 1 85 ? -12.335 12.745 2.512 1.00 91.00 85 ASP A CA 1
ATOM 684 C C . ASP A 1 85 ? -12.017 12.896 1.014 1.00 91.00 85 ASP A C 1
ATOM 686 O O . ASP A 1 85 ? -12.075 11.926 0.258 1.00 91.00 85 ASP A O 1
ATOM 690 N N . MET A 1 86 ? -11.572 14.078 0.576 1.00 93.44 86 MET A N 1
ATOM 691 C CA . MET A 1 86 ? -11.132 14.283 -0.811 1.00 93.44 86 MET A CA 1
ATOM 692 C C . MET A 1 86 ? -9.945 13.385 -1.181 1.00 93.44 86 MET A C 1
ATOM 694 O O . MET A 1 86 ? -9.891 12.836 -2.284 1.00 93.44 86 MET A O 1
ATOM 698 N N . SER A 1 87 ? -8.990 13.208 -0.266 1.00 94.56 87 SER A N 1
ATOM 699 C CA . SER A 1 87 ? -7.850 12.315 -0.472 1.00 94.56 87 SER A CA 1
ATOM 700 C C . SER A 1 87 ? -8.285 10.851 -0.574 1.00 94.56 87 SER A C 1
ATOM 702 O O . SER A 1 87 ? -7.851 10.149 -1.492 1.00 94.56 87 SER A O 1
ATOM 704 N N . ALA A 1 88 ? -9.196 10.413 0.297 1.00 93.94 88 ALA A N 1
ATOM 705 C CA . ALA A 1 88 ? -9.768 9.075 0.256 1.00 93.94 88 ALA A CA 1
ATOM 706 C C . ALA A 1 88 ? -10.482 8.822 -1.074 1.00 93.94 88 ALA A C 1
ATOM 708 O O . ALA A 1 88 ? -10.202 7.830 -1.739 1.00 93.94 88 ALA A O 1
ATOM 709 N N . ARG A 1 89 ? -11.338 9.742 -1.532 1.00 92.81 89 ARG A N 1
ATOM 710 C CA . ARG A 1 89 ? -12.070 9.599 -2.804 1.00 92.81 89 ARG A CA 1
ATOM 711 C C . ARG A 1 89 ? -11.149 9.519 -4.020 1.00 92.81 89 ARG A C 1
ATOM 713 O O . ARG A 1 89 ? -11.411 8.732 -4.920 1.00 92.81 89 ARG A O 1
ATOM 720 N N . ASN A 1 90 ? -10.063 10.290 -4.033 1.00 94.25 90 ASN A N 1
ATOM 721 C CA . ASN A 1 90 ? -9.092 10.257 -5.130 1.00 94.25 90 ASN A CA 1
ATOM 722 C C . ASN A 1 90 ? -8.213 8.999 -5.119 1.00 94.25 90 ASN A C 1
ATOM 724 O O . ASN A 1 90 ? -7.771 8.548 -6.172 1.00 94.25 90 ASN A O 1
ATOM 728 N N . SER A 1 91 ? -7.897 8.459 -3.939 1.00 95.12 91 SER A N 1
ATOM 729 C CA . SER A 1 91 ? -6.998 7.304 -3.801 1.00 95.12 91 SER A CA 1
ATOM 730 C C . SER A 1 91 ? -7.717 5.955 -3.724 1.00 95.12 91 SER A C 1
ATOM 732 O O . SER A 1 91 ? -7.114 4.920 -4.014 1.00 95.12 91 SER A O 1
ATOM 734 N N . THR A 1 92 ? -9.012 5.939 -3.407 1.00 93.69 92 THR A N 1
ATOM 735 C CA . THR A 1 92 ? -9.822 4.718 -3.401 1.00 93.69 92 THR A CA 1
ATOM 736 C C . THR A 1 92 ? -9.835 4.100 -4.795 1.00 93.69 92 THR A C 1
ATOM 738 O O . THR A 1 92 ? -10.169 4.748 -5.782 1.00 93.69 92 THR A O 1
ATOM 741 N N . ASN A 1 93 ? -9.463 2.822 -4.875 1.00 92.94 93 ASN A N 1
ATOM 742 C CA . ASN A 1 93 ? -9.390 2.035 -6.110 1.00 92.94 93 ASN A CA 1
ATOM 743 C C . ASN A 1 93 ? -8.427 2.557 -7.195 1.00 92.94 93 ASN A C 1
ATOM 745 O O . ASN A 1 93 ? -8.391 1.987 -8.288 1.00 92.94 93 ASN A O 1
ATOM 749 N N . SER A 1 94 ? -7.584 3.558 -6.908 1.00 94.31 94 SER A N 1
ATOM 750 C CA . SER A 1 94 ? -6.643 4.137 -7.885 1.00 94.31 94 SER A CA 1
ATOM 751 C C . SER A 1 94 ? -5.671 3.109 -8.479 1.00 94.31 94 SER A C 1
ATOM 753 O O . SER A 1 94 ? -5.214 3.233 -9.615 1.00 94.31 94 SER A O 1
ATOM 755 N N . GLN A 1 95 ? -5.435 2.025 -7.739 1.00 92.31 95 GLN A N 1
ATOM 756 C CA . GLN A 1 95 ? -4.700 0.842 -8.162 1.00 92.31 95 GLN A CA 1
ATOM 757 C C . GLN A 1 95 ? -5.164 0.262 -9.510 1.00 92.31 95 GLN A C 1
ATOM 759 O O . GLN A 1 95 ? -4.342 -0.267 -10.262 1.00 92.31 95 GLN A O 1
ATOM 764 N N . LEU A 1 96 ? -6.453 0.336 -9.842 1.00 93.06 96 LEU A N 1
ATOM 765 C CA . LEU A 1 96 ? -6.970 -0.207 -11.104 1.00 93.06 96 LEU A CA 1
ATOM 766 C C . LEU A 1 96 ? -6.425 0.537 -12.332 1.00 93.06 96 LEU A C 1
ATOM 768 O O . LEU A 1 96 ? -6.377 -0.029 -13.421 1.00 93.06 96 LEU A O 1
ATOM 772 N N . LEU A 1 97 ? -5.968 1.778 -12.149 1.00 93.94 97 LEU A N 1
ATOM 773 C CA . LEU A 1 97 ? -5.443 2.640 -13.206 1.00 93.94 97 LEU A CA 1
ATOM 774 C C . LEU A 1 97 ? -3.926 2.849 -13.117 1.00 93.94 97 LEU A C 1
ATOM 776 O O . LEU A 1 97 ? -3.390 3.692 -13.833 1.00 93.94 97 LEU A O 1
ATOM 780 N N . LEU A 1 98 ? -3.211 2.058 -12.305 1.00 92.06 98 LEU A N 1
ATOM 781 C CA . LEU A 1 98 ? -1.777 2.259 -12.047 1.00 92.06 98 LEU A CA 1
ATOM 782 C C . LEU A 1 98 ? -0.899 2.176 -13.310 1.00 92.06 98 LEU A C 1
ATOM 784 O O . LEU A 1 98 ? 0.175 2.766 -13.351 1.00 92.06 98 LEU A O 1
ATOM 788 N N . ALA A 1 99 ? -1.355 1.453 -14.340 1.00 88.88 99 ALA A N 1
ATOM 789 C CA . ALA A 1 99 ? -0.674 1.361 -15.634 1.00 88.88 99 ALA A CA 1
ATOM 790 C C . ALA A 1 99 ? -0.769 2.652 -16.471 1.00 88.88 99 ALA A C 1
ATOM 792 O O . ALA A 1 99 ? 0.055 2.862 -17.357 1.00 88.88 99 ALA A O 1
ATOM 793 N N . ILE A 1 100 ? -1.771 3.494 -16.205 1.00 93.12 100 ILE A N 1
ATOM 794 C CA . ILE A 1 100 ? -1.998 4.770 -16.896 1.00 93.12 100 ILE A CA 1
ATOM 795 C C . ILE A 1 100 ? -1.450 5.915 -16.050 1.00 93.12 100 ILE A C 1
ATOM 797 O O . ILE A 1 100 ? -0.722 6.771 -16.549 1.00 93.12 100 ILE A O 1
ATOM 801 N N . PHE A 1 101 ? -1.803 5.930 -14.766 1.00 93.62 101 PHE A N 1
ATOM 802 C CA . PHE A 1 101 ? -1.459 7.005 -13.855 1.00 93.62 101 PHE A CA 1
ATOM 803 C C . PHE A 1 101 ? -1.128 6.442 -12.465 1.00 93.62 101 PHE A C 1
ATOM 805 O O . PHE A 1 101 ? -2.003 5.867 -11.810 1.00 93.62 101 PHE A O 1
ATOM 812 N N . PRO A 1 102 ? 0.126 6.578 -11.998 1.00 93.81 102 PRO A N 1
ATOM 813 C CA . PRO A 1 102 ? 0.526 6.052 -10.705 1.00 93.81 102 PRO A CA 1
ATOM 814 C C . PRO A 1 102 ? -0.001 6.954 -9.593 1.00 93.81 102 PRO A C 1
ATOM 816 O O . PRO A 1 102 ? 0.539 8.027 -9.330 1.00 93.81 102 PRO A O 1
ATOM 819 N N . TRP A 1 103 ? -1.054 6.494 -8.928 1.00 95.50 103 TRP A N 1
ATOM 820 C CA . TRP A 1 103 ? -1.668 7.213 -7.824 1.00 95.50 103 TRP A CA 1
ATOM 821 C C . TRP A 1 103 ? -1.786 6.321 -6.596 1.00 95.50 103 TRP A C 1
ATOM 823 O O . TRP A 1 103 ? -2.349 5.226 -6.662 1.00 95.50 103 TRP A O 1
ATOM 833 N N . PHE A 1 104 ? -1.246 6.804 -5.481 1.00 95.75 104 PHE A N 1
ATOM 834 C CA . PHE A 1 104 ? -1.096 6.068 -4.230 1.00 95.75 104 PHE A CA 1
ATOM 835 C C . PHE A 1 104 ? -1.795 6.811 -3.096 1.00 95.75 104 PHE A C 1
ATOM 837 O O . PHE A 1 104 ? -1.839 8.042 -3.090 1.00 95.75 104 PHE A O 1
ATOM 844 N N . ASN A 1 105 ? -2.287 6.067 -2.107 1.00 94.81 105 ASN A N 1
ATOM 845 C CA . ASN A 1 105 ? -2.709 6.672 -0.854 1.00 94.81 105 ASN A CA 1
ATOM 846 C C . ASN A 1 105 ? -1.477 7.036 -0.010 1.00 94.81 105 ASN A C 1
ATOM 848 O O . ASN A 1 105 ? -0.685 6.166 0.348 1.00 94.81 105 ASN A O 1
ATOM 852 N N . VAL A 1 106 ? -1.324 8.324 0.282 1.00 94.44 106 VAL A N 1
ATOM 853 C CA . VAL A 1 106 ? -0.249 8.889 1.115 1.00 94.44 106 VAL A CA 1
ATOM 854 C C . VAL A 1 106 ? -0.803 9.731 2.267 1.00 94.44 106 VAL A C 1
ATOM 856 O O . VAL A 1 106 ? -0.044 10.418 2.948 1.00 94.44 106 VAL A O 1
ATOM 859 N N . ALA A 1 107 ? -2.122 9.718 2.463 1.00 94.25 107 ALA A N 1
ATOM 860 C CA . ALA A 1 107 ? -2.795 10.469 3.505 1.00 94.25 107 ALA A CA 1
ATOM 861 C C . ALA A 1 107 ? -3.429 9.513 4.511 1.00 94.25 107 ALA A C 1
ATOM 863 O O . ALA A 1 107 ? -4.145 8.584 4.149 1.00 94.25 107 ALA A O 1
ATOM 864 N N . ASN A 1 108 ? -3.227 9.805 5.789 1.00 94.19 108 ASN A N 1
ATOM 865 C CA . ASN A 1 108 ? -3.971 9.142 6.846 1.00 94.19 108 ASN A CA 1
ATOM 866 C C . ASN A 1 108 ? -5.399 9.702 6.845 1.00 94.19 108 ASN A C 1
ATOM 868 O O . ASN A 1 108 ? -5.594 10.915 6.993 1.00 94.19 108 ASN A O 1
ATOM 872 N N . HIS A 1 109 ? -6.376 8.825 6.625 1.00 92.38 109 HIS A N 1
ATOM 873 C CA . HIS A 1 109 ? -7.806 9.123 6.628 1.00 92.38 109 HIS A CA 1
ATOM 874 C C . HIS A 1 109 ? -8.575 7.940 7.222 1.00 92.38 109 HIS A C 1
ATOM 876 O O . HIS A 1 109 ? -8.080 6.824 7.232 1.00 92.38 109 HIS A O 1
ATOM 882 N N . GLN A 1 110 ? -9.810 8.136 7.677 1.00 88.44 110 GLN A N 1
ATOM 883 C CA . GLN A 1 110 ? -10.583 7.062 8.328 1.00 88.44 110 GLN A CA 1
ATOM 884 C C . GLN A 1 110 ? -11.471 6.262 7.357 1.00 88.44 110 GLN A C 1
ATOM 886 O O . GLN A 1 110 ? -12.007 5.210 7.703 1.00 88.44 110 GLN A O 1
ATOM 891 N N . SER A 1 111 ? -11.596 6.725 6.110 1.00 88.12 111 SER A N 1
ATOM 892 C CA . SER A 1 111 ? -12.453 6.138 5.073 1.00 88.12 111 SER A CA 1
ATOM 893 C C . SER A 1 111 ? -11.853 4.870 4.447 1.00 88.12 111 SER A C 1
ATOM 895 O O . SER A 1 111 ? -11.452 4.870 3.288 1.00 88.12 111 SER A O 1
ATOM 897 N N . HIS A 1 112 ? -11.786 3.781 5.217 1.00 88.38 112 HIS A N 1
ATOM 898 C CA . HIS A 1 112 ? -11.287 2.471 4.762 1.00 88.38 112 HIS A CA 1
ATOM 899 C C . HIS A 1 112 ? -12.391 1.429 4.513 1.00 88.38 112 HIS A C 1
ATOM 901 O O . HIS A 1 112 ? -12.089 0.293 4.154 1.00 88.38 112 HIS A O 1
ATOM 907 N N . GLY A 1 113 ? -13.666 1.797 4.695 1.00 84.50 113 GLY A N 1
ATOM 908 C CA . GLY A 1 113 ? -14.807 0.912 4.425 1.00 84.50 113 GLY A CA 1
ATOM 909 C C . GLY A 1 113 ? -14.939 -0.264 5.398 1.00 84.50 113 GLY A C 1
ATOM 910 O O . GLY A 1 113 ? -15.491 -1.297 5.033 1.00 84.50 113 GLY A O 1
ATOM 911 N N . ILE A 1 114 ? -14.418 -0.133 6.624 1.00 85.88 114 ILE A N 1
ATOM 912 C CA . ILE A 1 114 ? -14.513 -1.161 7.667 1.00 85.88 114 ILE A CA 1
ATOM 913 C C . ILE A 1 114 ? -15.043 -0.576 8.977 1.00 85.88 114 ILE A C 1
ATOM 915 O O . ILE A 1 114 ? -14.653 0.519 9.373 1.00 85.88 114 ILE A O 1
ATOM 919 N N . ASP A 1 115 ? -15.893 -1.329 9.680 1.00 88.12 115 ASP A N 1
ATOM 920 C CA . ASP A 1 115 ? -16.279 -1.006 11.057 1.00 88.12 115 ASP A CA 1
ATOM 921 C C . ASP A 1 115 ? -15.236 -1.559 12.040 1.00 88.12 115 ASP A C 1
ATOM 923 O O . ASP A 1 115 ? -15.001 -2.770 12.099 1.00 88.12 115 ASP A O 1
ATOM 927 N N . LEU A 1 116 ? -14.618 -0.678 12.835 1.00 90.81 116 LEU A N 1
ATOM 928 C CA . LEU A 1 116 ? -13.643 -1.058 13.859 1.00 90.81 116 LEU A CA 1
ATOM 929 C C . LEU A 1 116 ? -14.251 -1.914 14.984 1.00 90.81 116 LEU A C 1
ATOM 931 O O . LEU A 1 116 ? -13.522 -2.626 15.677 1.00 90.81 116 LEU A O 1
ATOM 935 N N . ARG A 1 117 ? -15.581 -1.926 15.145 1.00 90.31 117 ARG A N 1
ATOM 936 C CA . ARG A 1 117 ? -16.267 -2.785 16.125 1.00 90.31 117 ARG A CA 1
ATOM 937 C C . ARG A 1 117 ? -15.969 -4.273 15.916 1.00 90.31 117 ARG A C 1
ATOM 939 O O . ARG A 1 117 ? -15.912 -5.016 16.892 1.00 90.31 117 ARG A O 1
ATOM 946 N N . LYS A 1 118 ? -15.660 -4.705 14.684 1.00 90.81 118 LYS A N 1
ATOM 947 C CA . LYS A 1 118 ? -15.288 -6.100 14.366 1.00 90.81 118 LYS A CA 1
ATOM 948 C C . LYS A 1 118 ? -14.013 -6.595 15.072 1.00 90.81 118 LYS A C 1
ATOM 950 O O . LYS A 1 118 ? -13.759 -7.798 15.121 1.00 90.81 118 LYS A O 1
ATOM 955 N N . TYR A 1 119 ? -13.174 -5.688 15.581 1.00 93.31 119 TYR A N 1
ATOM 956 C CA . TYR A 1 119 ? -11.955 -6.049 16.314 1.00 93.31 119 TYR A CA 1
ATOM 957 C C . TYR A 1 119 ? -12.205 -6.260 17.816 1.00 93.31 119 TYR A C 1
ATOM 959 O O . TYR A 1 119 ? -11.331 -6.788 18.497 1.00 93.31 119 TYR A O 1
ATOM 967 N N . TYR A 1 120 ? -13.387 -5.915 18.339 1.00 92.75 120 TYR A N 1
ATOM 968 C CA . TYR A 1 120 ? -13.753 -6.215 19.732 1.00 92.75 120 TYR A CA 1
ATOM 969 C C . TYR A 1 120 ? -14.148 -7.678 19.926 1.00 92.75 120 TYR A C 1
ATOM 971 O O . TYR A 1 120 ? -14.066 -8.198 21.034 1.00 92.75 120 TYR A O 1
ATOM 979 N N . GLU A 1 121 ? -14.510 -8.363 18.844 1.00 92.50 121 GLU A N 1
ATOM 980 C CA . GLU A 1 121 ? -14.600 -9.816 18.829 1.00 92.50 121 GLU A CA 1
ATOM 981 C C . GLU A 1 121 ? -13.196 -10.419 18.984 1.00 92.50 121 GLU A C 1
ATOM 983 O O . GLU A 1 121 ? -12.262 -10.064 18.249 1.00 92.50 121 GLU A O 1
ATOM 988 N N . VAL A 1 122 ? -13.040 -11.330 19.942 1.00 92.69 122 VAL A N 1
ATOM 989 C CA . VAL A 1 122 ? -11.815 -12.107 20.163 1.00 92.69 122 VAL A CA 1
ATOM 990 C C . VAL A 1 122 ? -11.933 -13.414 19.386 1.00 92.69 122 VAL A C 1
ATOM 992 O O . VAL A 1 122 ? -12.903 -14.145 19.564 1.00 92.69 122 VAL A O 1
ATOM 995 N N . ARG A 1 123 ? -10.976 -13.674 18.491 1.00 93.25 123 ARG A N 1
ATOM 996 C CA . ARG A 1 123 ? -10.878 -14.931 17.735 1.00 93.25 123 ARG A CA 1
ATOM 997 C C . ARG A 1 123 ? -9.854 -15.861 18.373 1.00 93.25 123 ARG A C 1
ATOM 999 O O . ARG A 1 123 ? -8.971 -15.401 19.091 1.00 93.25 123 ARG A O 1
ATOM 1006 N N . GLU A 1 124 ? -9.941 -17.139 18.019 1.00 92.44 124 GLU A N 1
ATOM 1007 C CA . GLU A 1 124 ? -9.000 -18.165 18.468 1.00 92.44 124 GLU A CA 1
ATOM 1008 C C . GLU A 1 124 ? -7.542 -17.738 18.230 1.00 92.44 124 GLU A C 1
ATOM 1010 O O . GLU A 1 124 ? -7.155 -17.345 17.125 1.00 92.44 124 GLU A O 1
ATOM 1015 N N . GLY A 1 125 ? -6.737 -17.805 19.288 1.00 91.62 125 GLY A N 1
ATOM 1016 C CA . GLY A 1 125 ? -5.321 -17.454 19.295 1.00 91.62 125 GLY A CA 1
ATOM 1017 C C . GLY A 1 125 ? -5.042 -15.998 19.668 1.00 91.62 125 GLY A C 1
ATOM 1018 O O . GLY A 1 125 ? -3.923 -15.690 20.090 1.00 91.62 125 GLY A O 1
ATOM 1019 N N . GLU A 1 126 ? -6.035 -15.111 19.571 1.00 94.06 126 GLU A N 1
ATOM 1020 C CA . GLU A 1 126 ? -5.895 -13.698 19.936 1.00 94.06 126 GLU A CA 1
ATOM 1021 C C . GLU A 1 126 ? -5.956 -13.467 21.444 1.00 94.06 126 GLU A C 1
ATOM 1023 O O . GLU A 1 126 ? -5.482 -12.434 21.921 1.00 94.06 126 GLU A O 1
ATOM 1028 N N . GLU A 1 127 ? -6.498 -14.424 22.206 1.00 92.56 127 GLU A N 1
ATOM 1029 C CA . GLU A 1 127 ? -6.546 -14.362 23.670 1.00 92.56 127 GLU A CA 1
ATOM 1030 C C . GLU A 1 127 ? -5.136 -14.192 24.255 1.00 92.56 127 GLU A C 1
ATOM 1032 O O . GLU A 1 127 ? -4.929 -13.473 25.230 1.00 92.56 127 GLU A O 1
ATOM 1037 N N . ASN A 1 128 ? -4.143 -14.790 23.593 1.00 94.31 128 ASN A N 1
ATOM 1038 C CA . ASN A 1 128 ? -2.745 -14.780 24.013 1.00 94.31 128 ASN A CA 1
ATOM 1039 C C . ASN A 1 128 ? -2.077 -13.400 23.903 1.00 94.31 128 ASN A C 1
ATOM 1041 O O . ASN A 1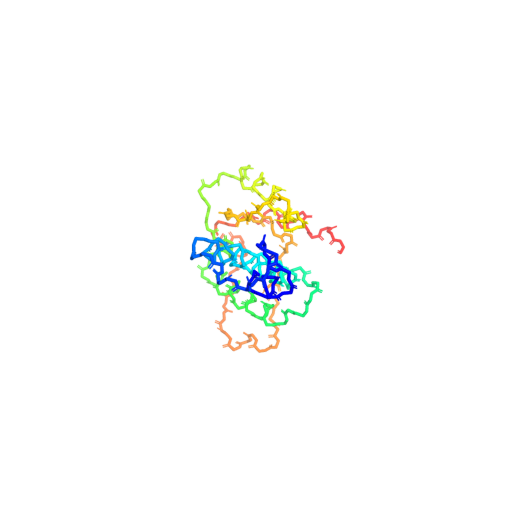 128 ? -0.994 -13.200 24.454 1.00 94.31 128 ASN A O 1
ATOM 1045 N N . TRP A 1 129 ? -2.678 -12.447 23.184 1.00 94.88 129 TRP A N 1
ATOM 1046 C CA . TRP A 1 129 ? -2.113 -11.105 23.017 1.00 94.88 129 TRP A CA 1
ATOM 1047 C C . TRP A 1 129 ? -2.331 -10.212 24.240 1.00 94.88 129 TRP A C 1
ATOM 1049 O O . TRP A 1 129 ? -1.641 -9.205 24.378 1.00 94.88 129 TRP A O 1
ATOM 1059 N N . ASN A 1 130 ? -3.252 -10.584 25.138 1.00 93.56 130 ASN A N 1
ATOM 1060 C CA . ASN A 1 130 ? -3.546 -9.863 26.381 1.00 93.56 130 ASN A CA 1
ATOM 1061 C C . ASN A 1 130 ? -3.876 -8.368 26.178 1.00 93.56 130 ASN A C 1
ATOM 1063 O O . ASN A 1 130 ? -3.550 -7.528 27.018 1.00 93.56 130 ASN A O 1
ATOM 1067 N N . PHE A 1 131 ? -4.522 -8.021 25.060 1.00 95.50 131 PHE A N 1
ATOM 1068 C CA . PHE A 1 131 ? -4.986 -6.658 24.808 1.00 95.50 131 PHE A CA 1
ATOM 1069 C C . PHE A 1 131 ? -6.345 -6.405 25.458 1.00 95.50 131 PHE A C 1
ATOM 1071 O O . PHE A 1 131 ? -7.299 -7.150 25.241 1.00 95.50 131 PHE A O 1
ATOM 1078 N N . THR A 1 132 ? -6.456 -5.285 26.170 1.00 93.56 132 THR A N 1
ATOM 1079 C CA . THR A 1 132 ? -7.732 -4.760 26.666 1.00 93.56 132 THR A CA 1
ATOM 1080 C C . THR A 1 132 ? -8.109 -3.545 25.835 1.00 93.56 132 THR A C 1
ATOM 1082 O O . THR A 1 132 ? -7.414 -2.529 25.869 1.00 93.56 132 THR A O 1
ATOM 1085 N N . LEU A 1 133 ? -9.196 -3.647 25.071 1.00 94.25 133 LEU A N 1
ATOM 1086 C CA . LEU A 1 133 ? -9.620 -2.572 24.180 1.00 94.25 133 LEU A CA 1
ATOM 1087 C C . LEU A 1 133 ? -10.536 -1.586 24.921 1.00 94.25 133 LEU A C 1
ATOM 1089 O O . LEU A 1 133 ? -11.552 -2.006 25.482 1.00 94.25 133 LEU A O 1
ATOM 1093 N N . PRO A 1 134 ? -10.220 -0.280 24.922 1.00 93.69 134 PRO A N 1
ATOM 1094 C CA . PRO A 1 134 ? -11.125 0.741 25.432 1.00 93.69 134 PRO A CA 1
ATOM 1095 C C . PRO A 1 134 ? -12.328 0.888 24.489 1.00 93.69 134 PRO A C 1
ATOM 1097 O O . PRO A 1 134 ? -12.219 0.531 23.319 1.00 93.69 134 PRO A O 1
ATOM 1100 N N . PRO A 1 135 ? -13.461 1.445 24.933 1.00 92.06 135 PRO A N 1
ATOM 1101 C CA . PRO A 1 135 ? -14.528 1.889 24.035 1.00 92.06 135 PRO A CA 1
ATOM 1102 C C . PRO A 1 135 ? -14.010 2.831 22.926 1.00 92.06 135 PRO A C 1
ATOM 1104 O O . PRO A 1 135 ? -13.112 3.639 23.170 1.00 92.06 135 PRO A O 1
ATOM 1107 N N . LEU A 1 136 ? -14.550 2.720 21.702 1.00 89.56 136 LEU A N 1
ATOM 1108 C CA . LEU A 1 136 ? -14.048 3.446 20.516 1.00 89.56 136 LEU A CA 1
ATOM 1109 C C . LEU A 1 136 ? -14.072 4.975 20.669 1.00 89.56 136 LEU A C 1
ATOM 1111 O O . LEU A 1 136 ? -13.226 5.658 20.103 1.00 89.56 136 LEU A O 1
ATOM 1115 N N . ASP A 1 137 ? -15.012 5.513 21.442 1.00 88.88 137 ASP A N 1
ATOM 1116 C CA . ASP A 1 137 ? -15.138 6.937 21.779 1.00 88.88 137 ASP A CA 1
ATOM 1117 C C . ASP A 1 137 ? -1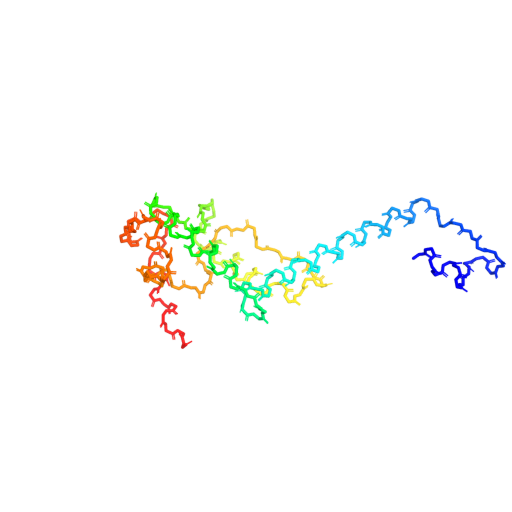3.961 7.482 22.600 1.00 88.88 137 ASP A C 1
ATOM 1119 O O . ASP A 1 137 ? -13.749 8.690 22.644 1.00 88.88 137 ASP A O 1
ATOM 1123 N N . GLN A 1 138 ? -13.172 6.604 23.223 1.00 89.50 138 GLN A N 1
ATOM 1124 C CA . GLN A 1 138 ? -11.995 6.981 24.007 1.00 89.50 138 GLN A CA 1
ATOM 1125 C C . GLN A 1 138 ? -10.688 6.937 23.205 1.00 89.50 138 GLN A C 1
ATOM 1127 O O . GLN A 1 138 ? -9.618 7.221 23.756 1.00 89.50 138 GLN A O 1
ATOM 1132 N N . VAL A 1 139 ? -10.743 6.540 21.934 1.00 89.94 139 VAL A N 1
ATOM 1133 C CA . VAL A 1 139 ? -9.572 6.445 21.063 1.00 89.94 139 VAL A CA 1
ATOM 1134 C C . VAL A 1 139 ? -9.323 7.794 20.398 1.00 89.94 139 VAL A C 1
ATOM 1136 O O . VAL A 1 139 ? -10.234 8.428 19.869 1.00 89.94 139 VAL A O 1
ATOM 1139 N N . LYS A 1 140 ? -8.069 8.248 20.426 1.00 86.88 140 LYS A N 1
ATOM 1140 C CA . LYS A 1 140 ? -7.682 9.530 19.831 1.00 86.88 140 LYS A CA 1
ATOM 1141 C C . LYS A 1 140 ? -7.707 9.461 18.309 1.00 86.88 140 LYS A C 1
ATOM 1143 O O . LYS A 1 140 ? -7.394 8.423 17.730 1.00 86.88 140 LYS A O 1
ATOM 1148 N N . ASP A 1 141 ? -8.012 10.596 17.683 1.00 82.06 141 ASP A N 1
ATOM 1149 C CA . ASP A 1 141 ? -7.980 10.777 16.227 1.00 82.06 141 ASP A CA 1
ATOM 1150 C C . ASP A 1 141 ? -8.871 9.779 15.459 1.00 82.06 141 ASP A C 1
ATOM 1152 O O . ASP A 1 141 ? -8.582 9.421 14.315 1.00 82.06 141 ASP A O 1
ATOM 1156 N N . LEU A 1 142 ? -9.970 9.345 16.094 1.00 84.75 142 LEU A N 1
ATOM 1157 C CA . LEU A 1 142 ? -11.049 8.558 15.501 1.00 84.75 142 LEU A CA 1
ATOM 1158 C C . LEU A 1 142 ? -12.369 9.333 15.546 1.00 84.75 142 LEU A C 1
ATOM 1160 O O . LEU A 1 142 ? -12.823 9.739 16.613 1.00 84.75 142 LEU A O 1
ATOM 1164 N N . ASP A 1 143 ? -13.013 9.499 14.392 1.00 80.75 143 ASP A N 1
ATOM 1165 C CA . ASP A 1 143 ? -14.391 9.963 14.307 1.00 80.75 143 ASP A CA 1
ATOM 1166 C C . ASP A 1 143 ? -15.318 8.745 14.344 1.00 80.75 143 ASP A C 1
ATOM 1168 O O . ASP A 1 143 ? -15.544 8.039 13.359 1.00 80.75 143 ASP A O 1
ATOM 1172 N N . VAL A 1 144 ? -15.850 8.464 15.531 1.00 72.88 144 VAL A N 1
ATOM 1173 C CA . VAL A 1 144 ? -16.709 7.297 15.760 1.00 72.88 144 VAL A CA 1
ATOM 1174 C C . VAL A 1 144 ? -18.060 7.427 15.041 1.00 72.88 144 VAL A C 1
ATOM 1176 O O . VAL A 1 144 ? -18.718 6.413 14.779 1.00 72.88 144 VAL A O 1
ATOM 1179 N N . ALA A 1 145 ? -18.486 8.650 14.697 1.00 68.38 145 ALA A N 1
ATOM 1180 C CA . ALA A 1 145 ? -19.738 8.881 13.983 1.00 68.38 145 ALA A CA 1
ATOM 1181 C C . ALA A 1 145 ? -19.674 8.336 12.552 1.00 68.38 145 ALA A C 1
ATOM 1183 O O . ALA A 1 145 ? -20.654 7.750 12.089 1.00 68.38 145 ALA A O 1
ATOM 1184 N N . GLN A 1 146 ? -18.503 8.419 11.913 1.00 65.56 146 GLN A N 1
ATOM 1185 C CA . GLN A 1 146 ? -18.280 7.918 10.561 1.00 65.56 146 GLN A CA 1
ATOM 1186 C C . GLN A 1 146 ? -18.637 6.422 10.434 1.00 65.56 146 GLN A C 1
ATOM 1188 O O . GLN A 1 146 ? -19.244 6.014 9.449 1.00 65.56 146 GLN A O 1
ATOM 1193 N N . TYR A 1 147 ? -18.382 5.596 11.455 1.00 60.72 147 TYR A N 1
ATOM 1194 C CA . TYR A 1 147 ? -18.686 4.153 11.418 1.00 60.72 147 TYR A CA 1
ATOM 1195 C C . TYR A 1 147 ? -20.164 3.792 11.610 1.00 60.72 147 TYR A C 1
ATOM 1197 O O . TYR A 1 147 ? -20.507 2.617 11.506 1.00 60.72 147 TYR A O 1
ATOM 1205 N N . LYS A 1 148 ? -21.048 4.740 11.946 1.00 51.16 148 LYS A N 1
ATOM 1206 C CA . LYS A 1 148 ? -22.497 4.463 12.017 1.00 51.16 148 LYS A CA 1
ATOM 1207 C C . LYS A 1 148 ? -23.147 4.429 10.632 1.00 51.16 148 LYS A C 1
ATOM 1209 O O . LYS A 1 148 ? -24.179 3.793 10.470 1.00 51.16 148 LYS A O 1
ATOM 1214 N N . GLU A 1 149 ? -22.546 5.088 9.645 1.00 50.25 149 GLU A N 1
ATOM 1215 C CA . GLU A 1 149 ? -23.064 5.135 8.273 1.00 50.25 149 GLU A CA 1
ATOM 1216 C C . GLU A 1 149 ? -22.683 3.893 7.454 1.00 50.25 149 GLU A C 1
ATOM 1218 O O . GLU A 1 149 ? -23.504 3.382 6.693 1.00 50.25 149 GLU A O 1
ATOM 1223 N N . TYR A 1 150 ? -21.474 3.352 7.650 1.00 45.00 150 TYR A N 1
ATOM 1224 C CA . TYR A 1 150 ? -20.972 2.208 6.872 1.00 45.00 150 TYR A CA 1
ATOM 1225 C C . TYR A 1 150 ? -21.523 0.841 7.308 1.00 45.00 150 TYR A C 1
ATOM 1227 O O . TYR A 1 150 ? -21.378 -0.116 6.554 1.00 45.00 150 TYR A O 1
ATOM 1235 N N . SER A 1 151 ? -22.193 0.722 8.464 1.00 42.69 151 SER A N 1
ATOM 1236 C CA . SER A 1 151 ? -22.832 -0.546 8.871 1.00 42.69 151 SER A CA 1
ATOM 1237 C C . SER A 1 151 ? -24.096 -0.881 8.065 1.00 42.69 151 SER A C 1
ATOM 1239 O O . SER A 1 151 ? -24.710 -1.914 8.310 1.00 42.69 151 SER A O 1
ATOM 1241 N N . ASN A 1 152 ? -24.515 0.006 7.156 1.00 37.31 152 ASN A N 1
ATOM 1242 C CA . ASN A 1 152 ? -25.679 -0.180 6.289 1.00 37.31 152 ASN A CA 1
ATOM 1243 C C . ASN A 1 152 ? -25.317 -0.701 4.888 1.00 37.31 152 ASN A C 1
ATOM 1245 O O . ASN A 1 152 ? -26.206 -0.813 4.044 1.00 37.31 152 ASN A O 1
ATOM 1249 N N . TYR A 1 153 ? -24.044 -1.0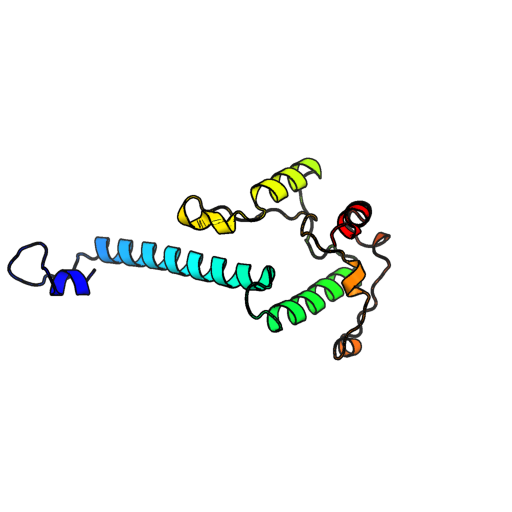10 4.617 1.00 29.12 153 TYR A N 1
ATOM 1250 C CA . TYR A 1 153 ? -23.695 -1.796 3.436 1.00 29.12 153 TYR A CA 1
ATOM 1251 C C . TYR A 1 153 ? -23.826 -3.292 3.770 1.00 29.12 153 TYR A C 1
ATOM 1253 O O . TYR A 1 153 ? -23.322 -3.700 4.817 1.00 29.12 153 TYR A O 1
ATOM 1261 N N . PRO A 1 154 ? -24.548 -4.070 2.939 1.00 35.28 154 PRO A N 1
ATOM 1262 C CA . PRO A 1 154 ? -24.806 -5.491 3.171 1.00 35.28 154 PRO A CA 1
ATOM 1263 C C . PRO A 1 154 ? -23.530 -6.336 3.231 1.00 35.28 154 PRO A C 1
ATOM 1265 O O . PRO A 1 154 ? -22.535 -5.968 2.563 1.00 35.28 154 PRO A O 1
#

Secondary structure (DSSP, 8-state):
-HHHHHHS-TTSSS--PPPHHHHHHHHHHHHHHHHHHHHHHHHHHHTTSS--HHHHHHHHHHHHHHHHTT--TT---SS-HHHHHHHHHHHTTGGGGTTTS-----S--S-SS--GGGGSSPPTTGGGG---PPPGGGSTT--TTHHHHGGG--

pLDDT: mean 89.89, std 12.05, range [29.12, 97.62]

Radius of gyration: 22.85 Å; chains: 1; bounding box: 52×37×66 Å

InterPro domains:
  IPR019721 NADH-ubiquinone oxidoreductase, 21kDa subunit, N-terminal [PF10785] (1-51)
  IPR024549 NADH-ubiquinone oxidoreductase, 21kDa subunit, C-terminal, fungi [PF12853] (60-147)
  IPR053229 NADH-ubiquinone oxidoreductase subunit [PTHR34062] (21-102)

Sequence (154 aa):
MVLFEKIEPAKGNTFKMPPPSIMRIATTIGFFGGFYYAYTSSTKRFWGYSENAREVAKDRYEVKKALSEKQSPYGSSLLNPYQQDMSARNSTNSQLLLAIFPWFNVANHQSHGIDLRKYYEVREGEENWNFTLPPLDQVKDLDVAQYKEYSNYP